Protein AF-A0A3M1Y860-F1 (afdb_monomer)

Structure (mmCIF, N/CA/C/O backbone):
data_AF-A0A3M1Y860-F1
#
_entry.id   AF-A0A3M1Y860-F1
#
loop_
_atom_site.group_PDB
_atom_site.id
_atom_site.type_symbol
_atom_site.label_atom_id
_atom_site.label_alt_id
_atom_site.label_comp_id
_atom_site.label_asym_id
_atom_site.label_entity_id
_atom_site.label_seq_id
_atom_site.pdbx_PDB_ins_code
_atom_site.Cartn_x
_atom_site.Cartn_y
_atom_site.Cartn_z
_atom_site.occupancy
_atom_site.B_iso_or_equiv
_atom_site.auth_seq_id
_atom_site.auth_comp_id
_atom_site.auth_asym_id
_atom_site.auth_atom_id
_atom_site.pdbx_PDB_model_num
ATOM 1 N N . MET A 1 1 ? -16.826 16.005 1.963 1.00 61.91 1 MET A N 1
ATOM 2 C CA . MET A 1 1 ? -15.816 15.414 1.046 1.00 61.91 1 MET A CA 1
ATOM 3 C C . MET A 1 1 ? -15.365 14.011 1.484 1.00 61.91 1 MET A C 1
ATOM 5 O O . MET A 1 1 ? -14.223 13.633 1.262 1.00 61.91 1 MET A O 1
ATOM 9 N N . ARG A 1 2 ? -16.247 13.207 2.097 1.00 80.81 2 ARG A N 1
ATOM 10 C CA . ARG A 1 2 ? -15.881 11.872 2.597 1.00 80.81 2 ARG A CA 1
ATOM 11 C C . ARG A 1 2 ? -15.693 10.862 1.458 1.00 80.81 2 ARG A C 1
ATOM 13 O O . ARG A 1 2 ? -14.684 10.176 1.431 1.00 80.81 2 ARG A O 1
ATOM 20 N N . ILE A 1 3 ? -16.589 10.899 0.467 1.00 87.38 3 ILE A N 1
ATOM 21 C CA . ILE A 1 3 ? -16.541 10.033 -0.721 1.00 87.38 3 ILE A CA 1
ATOM 22 C C . ILE A 1 3 ? -15.239 10.217 -1.520 1.00 87.38 3 ILE A C 1
ATOM 24 O O . ILE A 1 3 ? -14.584 9.244 -1.860 1.00 87.38 3 ILE A O 1
ATOM 28 N N . PHE A 1 4 ? -14.806 11.465 -1.742 1.00 91.31 4 PHE A N 1
ATOM 29 C CA . PHE A 1 4 ? -13.576 11.764 -2.484 1.00 91.31 4 PHE A CA 1
ATOM 30 C C . PHE A 1 4 ? -12.332 11.236 -1.769 1.00 91.31 4 PHE A C 1
ATOM 32 O O . PHE A 1 4 ? -11.429 10.708 -2.411 1.00 91.31 4 PHE A O 1
ATOM 39 N N . LYS A 1 5 ? -12.296 11.343 -0.435 1.00 88.25 5 LYS A N 1
ATOM 40 C CA . LYS A 1 5 ? -11.205 10.799 0.374 1.00 88.25 5 LYS A CA 1
ATOM 41 C C . LYS A 1 5 ? -11.160 9.273 0.285 1.00 88.25 5 LYS A C 1
ATOM 43 O O . LYS A 1 5 ? -10.089 8.716 0.092 1.00 88.25 5 LYS A O 1
ATOM 48 N N . GLU A 1 6 ? -12.308 8.611 0.405 1.00 90.38 6 GLU A N 1
ATOM 49 C CA . GLU A 1 6 ? -12.395 7.149 0.312 1.00 90.38 6 GLU A CA 1
ATOM 50 C C . GLU A 1 6 ? -12.001 6.648 -1.087 1.00 90.38 6 GLU A C 1
ATOM 52 O O . GLU A 1 6 ? -11.219 5.707 -1.196 1.00 90.38 6 GLU A O 1
ATOM 57 N N . MET A 1 7 ? -12.433 7.332 -2.153 1.00 91.81 7 MET A N 1
ATOM 58 C CA . MET A 1 7 ? -12.014 7.027 -3.527 1.00 91.81 7 MET A CA 1
ATOM 59 C C . MET A 1 7 ? -10.506 7.206 -3.737 1.00 91.81 7 MET A C 1
ATOM 61 O O . MET A 1 7 ? -9.886 6.378 -4.398 1.00 91.81 7 MET A O 1
ATOM 65 N N . ALA A 1 8 ? -9.904 8.254 -3.166 1.00 91.38 8 ALA A N 1
ATOM 66 C CA . ALA A 1 8 ? -8.462 8.474 -3.262 1.00 91.38 8 ALA A CA 1
ATOM 67 C C . ALA A 1 8 ? -7.663 7.384 -2.529 1.00 91.38 8 ALA A C 1
ATOM 69 O O . ALA A 1 8 ? -6.667 6.899 -3.059 1.00 91.38 8 ALA A O 1
ATOM 70 N N . ILE A 1 9 ? -8.117 6.966 -1.341 1.00 91.19 9 ILE A N 1
ATOM 71 C CA . ILE A 1 9 ? -7.484 5.890 -0.561 1.00 91.19 9 ILE A CA 1
ATOM 72 C C . ILE A 1 9 ? -7.565 4.557 -1.317 1.00 91.19 9 ILE A C 1
ATOM 74 O O . ILE A 1 9 ? -6.553 3.874 -1.463 1.00 91.19 9 ILE A O 1
ATOM 78 N N . LEU A 1 10 ? -8.743 4.208 -1.845 1.00 92.38 10 LEU A N 1
ATOM 79 C CA . LEU A 1 10 ? -8.926 2.994 -2.648 1.00 92.38 10 LEU A CA 1
ATOM 80 C C . LEU A 1 10 ? -8.109 3.026 -3.942 1.00 92.38 10 LEU A C 1
ATOM 82 O O . LEU A 1 10 ? -7.49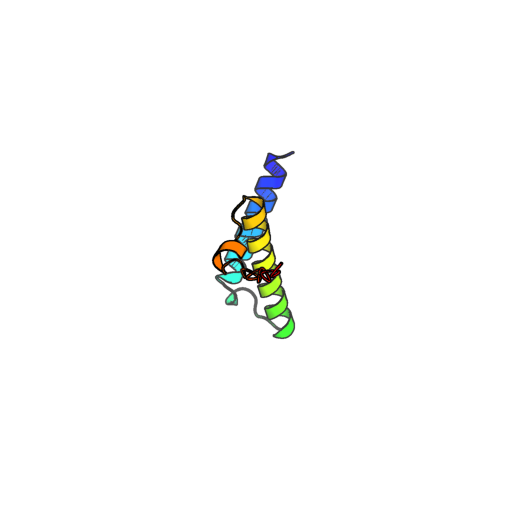8 2.021 -4.294 1.00 92.38 10 LEU A O 1
ATOM 86 N N . GLY A 1 11 ? -8.062 4.172 -4.624 1.00 92.00 11 GLY A N 1
ATOM 87 C CA . GLY A 1 11 ? -7.244 4.353 -5.820 1.00 92.00 11 GLY A CA 1
ATOM 88 C C . GLY A 1 11 ? -5.759 4.144 -5.528 1.00 92.00 11 GLY A C 1
ATOM 89 O O . GLY A 1 11 ? -5.104 3.369 -6.219 1.00 92.00 11 GLY A O 1
ATOM 90 N N . LEU A 1 12 ? -5.242 4.763 -4.462 1.00 92.50 12 LEU A N 1
ATOM 91 C CA . LEU A 1 12 ? -3.846 4.614 -4.045 1.00 92.50 12 LEU A CA 1
ATOM 92 C C . LEU A 1 12 ? -3.502 3.153 -3.717 1.00 92.50 12 LEU A C 1
ATOM 94 O O . LEU A 1 12 ? -2.475 2.646 -4.161 1.00 92.50 12 LEU A O 1
ATOM 98 N N . ALA A 1 13 ? -4.378 2.461 -2.987 1.00 91.62 13 ALA A N 1
ATOM 99 C CA . ALA A 1 13 ? -4.199 1.047 -2.677 1.00 91.62 13 ALA A CA 1
ATOM 100 C C . ALA A 1 13 ? -4.241 0.162 -3.930 1.00 91.62 13 ALA A C 1
ATOM 102 O O . ALA A 1 13 ? -3.438 -0.758 -4.054 1.00 91.62 13 ALA A O 1
ATOM 103 N N . PHE A 1 14 ? -5.129 0.451 -4.882 1.00 93.00 14 PHE A N 1
ATOM 104 C CA . PHE A 1 14 ? -5.203 -0.285 -6.142 1.00 93.00 14 PHE A CA 1
ATOM 105 C C . PHE A 1 14 ? -3.911 -0.153 -6.961 1.00 93.00 14 PHE A C 1
ATOM 107 O O . PHE A 1 14 ? -3.373 -1.161 -7.417 1.00 93.00 14 PHE A O 1
ATOM 114 N N . PHE A 1 15 ? -3.364 1.061 -7.085 1.00 89.62 15 PHE A N 1
ATOM 115 C CA . PHE A 1 15 ? -2.079 1.273 -7.761 1.00 89.62 15 PHE A CA 1
ATOM 116 C C . PHE A 1 15 ? -0.915 0.594 -7.031 1.00 89.62 15 PHE A C 1
ATOM 118 O O . PHE A 1 15 ? -0.101 -0.055 -7.682 1.00 89.62 15 PHE A O 1
ATOM 125 N N . ALA A 1 16 ? -0.868 0.669 -5.697 1.00 88.62 16 ALA A N 1
ATOM 126 C CA . ALA A 1 16 ? 0.156 -0.015 -4.904 1.00 88.62 16 ALA A CA 1
ATOM 127 C C . ALA A 1 16 ? 0.099 -1.545 -5.076 1.00 88.62 16 ALA A C 1
ATOM 129 O O . ALA A 1 16 ? 1.136 -2.193 -5.207 1.00 88.62 16 ALA A O 1
ATOM 130 N N . ALA A 1 17 ? -1.103 -2.130 -5.127 1.00 89.88 17 ALA A N 1
ATOM 131 C CA . ALA A 1 17 ? -1.283 -3.557 -5.394 1.00 89.88 17 ALA A CA 1
ATOM 132 C C . ALA A 1 17 ? -0.827 -3.946 -6.805 1.00 89.88 17 ALA A C 1
ATOM 134 O O . ALA A 1 17 ? -0.159 -4.965 -6.968 1.00 89.88 17 ALA A O 1
ATOM 135 N N . LEU A 1 18 ? -1.158 -3.139 -7.819 1.00 89.06 18 LEU A N 1
ATOM 136 C CA . LEU A 1 18 ? -0.708 -3.381 -9.191 1.00 89.06 18 LEU A CA 1
ATOM 137 C C . LEU A 1 18 ? 0.813 -3.286 -9.327 1.00 89.06 18 LEU A C 1
ATOM 139 O O . LEU A 1 18 ? 1.396 -4.127 -10.006 1.00 89.06 18 LEU A O 1
ATOM 143 N N . TYR A 1 19 ? 1.444 -2.313 -8.663 1.00 85.38 19 TYR A N 1
ATOM 144 C CA . TYR A 1 19 ? 2.901 -2.170 -8.637 1.00 85.38 19 TYR A CA 1
ATOM 145 C C . TYR A 1 19 ? 3.575 -3.418 -8.051 1.00 85.38 19 TYR A C 1
ATOM 147 O O . TYR A 1 19 ? 4.437 -4.012 -8.689 1.00 85.38 19 TYR A O 1
ATOM 155 N N . LEU A 1 20 ? 3.102 -3.887 -6.890 1.00 85.75 20 LEU A N 1
ATOM 156 C CA . LEU A 1 20 ? 3.594 -5.115 -6.250 1.00 85.75 20 LEU A CA 1
ATOM 157 C C . LEU A 1 20 ? 3.357 -6.377 -7.092 1.00 85.75 20 LEU A C 1
ATOM 159 O O . LEU A 1 20 ? 4.155 -7.310 -7.040 1.00 85.75 20 LEU A O 1
ATOM 163 N N . MET A 1 21 ? 2.257 -6.438 -7.847 1.00 85.69 21 MET A N 1
ATOM 164 C CA . MET A 1 21 ? 1.936 -7.597 -8.686 1.00 85.69 21 MET A CA 1
ATOM 165 C C . MET A 1 21 ? 2.763 -7.630 -9.980 1.00 85.69 21 MET A C 1
ATOM 167 O O . MET A 1 21 ? 2.998 -8.708 -10.528 1.00 85.69 21 MET A O 1
ATOM 171 N N . PHE A 1 22 ? 3.219 -6.469 -10.454 1.00 82.56 22 PHE A N 1
ATOM 172 C CA . PHE A 1 22 ? 4.003 -6.321 -11.679 1.00 82.56 22 PHE A CA 1
ATOM 173 C C . PHE A 1 22 ? 5.260 -5.461 -11.458 1.00 82.56 22 PHE A C 1
ATOM 175 O O . PHE A 1 22 ? 5.378 -4.383 -12.048 1.00 82.56 22 PHE A O 1
ATOM 182 N N . PRO A 1 23 ? 6.246 -5.955 -10.685 1.00 71.81 23 PRO A N 1
ATOM 183 C CA . PRO A 1 23 ? 7.490 -5.224 -10.420 1.00 71.81 23 PRO A CA 1
ATOM 184 C C . PRO A 1 23 ? 8.317 -4.969 -11.695 1.00 71.81 23 PRO A C 1
ATOM 186 O O . PRO A 1 23 ? 9.174 -4.101 -11.739 1.00 71.81 23 PRO A O 1
ATOM 189 N N . SER A 1 24 ? 8.042 -5.697 -12.779 1.00 63.75 24 SER A N 1
ATOM 190 C CA . SER A 1 24 ? 8.758 -5.621 -14.055 1.00 63.75 24 SER A CA 1
ATOM 191 C C . SER A 1 24 ? 8.334 -4.471 -14.982 1.00 63.75 24 SER A C 1
ATOM 193 O O . SER A 1 24 ? 8.943 -4.302 -16.039 1.00 63.75 24 SER A O 1
ATOM 195 N N . LEU A 1 25 ? 7.308 -3.685 -14.629 1.00 61.53 25 LEU A N 1
ATOM 196 C CA . LEU A 1 25 ? 6.835 -2.554 -15.446 1.00 61.53 25 LEU A CA 1
ATOM 197 C C . LEU A 1 25 ? 7.730 -1.309 -15.346 1.00 61.53 25 LEU A C 1
ATOM 199 O O . LEU A 1 25 ? 7.722 -0.486 -16.262 1.00 61.53 25 LEU A O 1
ATOM 203 N N . ILE A 1 26 ? 8.508 -1.177 -14.271 1.00 61.41 26 ILE A N 1
ATOM 204 C CA . ILE A 1 26 ? 9.476 -0.096 -14.085 1.00 61.41 26 ILE A CA 1
ATOM 205 C C . ILE A 1 26 ? 10.845 -0.758 -13.910 1.00 61.41 26 ILE A C 1
ATOM 207 O O . ILE A 1 26 ? 11.066 -1.416 -12.901 1.00 61.41 26 ILE A O 1
ATOM 211 N N . PRO A 1 27 ? 11.763 -0.665 -14.891 1.00 57.72 27 PRO A N 1
ATOM 212 C CA . PRO A 1 27 ? 13.098 -1.217 -14.723 1.00 57.72 27 PRO A CA 1
ATOM 213 C C . PRO A 1 27 ? 13.803 -0.479 -13.580 1.00 57.72 27 PRO A C 1
ATOM 215 O O . PRO A 1 27 ? 14.134 0.703 -13.697 1.00 57.72 27 PRO A O 1
ATOM 218 N N . ASP A 1 28 ? 14.023 -1.183 -12.474 1.00 61.00 28 ASP A N 1
ATOM 219 C CA . ASP A 1 28 ? 14.771 -0.680 -11.329 1.00 61.00 28 ASP A CA 1
ATOM 220 C C . ASP A 1 28 ? 16.230 -0.431 -11.728 1.00 61.00 28 ASP A C 1
ATOM 222 O O . ASP A 1 28 ? 17.063 -1.336 -11.767 1.00 61.00 28 ASP A O 1
ATOM 226 N N . PHE A 1 29 ? 16.569 0.825 -12.021 1.00 62.25 29 PHE A N 1
ATOM 227 C CA . PHE A 1 29 ? 17.952 1.226 -12.302 1.00 62.25 29 PHE A CA 1
A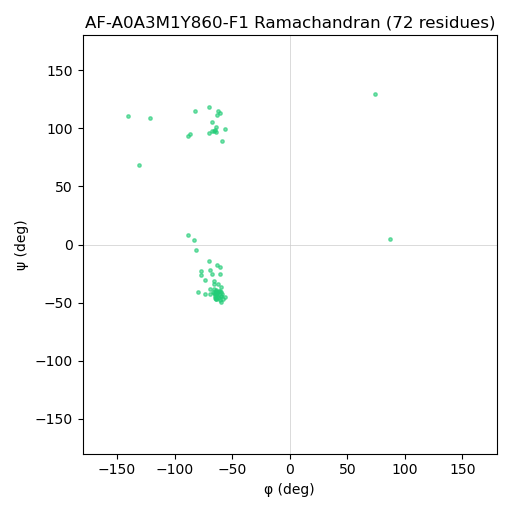TOM 228 C C . PHE A 1 29 ? 18.846 1.184 -11.050 1.00 62.25 29 PHE A C 1
ATOM 230 O O . PHE A 1 29 ? 20.071 1.236 -11.166 1.00 62.25 29 PHE A O 1
ATOM 237 N N . LEU A 1 30 ? 18.250 1.091 -9.854 1.00 65.12 30 LEU A N 1
ATOM 238 C CA . LEU A 1 30 ? 18.946 1.064 -8.570 1.00 65.12 30 LEU A CA 1
ATOM 239 C C . LEU A 1 30 ? 18.277 0.052 -7.617 1.00 65.12 30 LEU A C 1
ATOM 241 O O . LEU A 1 30 ? 17.191 0.334 -7.110 1.00 65.12 30 LEU A O 1
ATOM 245 N N . PRO A 1 31 ? 18.929 -1.082 -7.292 1.00 62.25 31 PRO A N 1
ATOM 246 C CA . PRO A 1 31 ? 18.332 -2.147 -6.476 1.00 62.25 31 PRO A CA 1
ATOM 247 C C . PRO A 1 31 ? 17.930 -1.704 -5.058 1.00 62.25 31 PRO A C 1
ATOM 249 O O . PRO A 1 31 ? 17.016 -2.265 -4.470 1.00 62.25 31 PRO A O 1
ATOM 252 N N . LEU A 1 32 ? 18.567 -0.663 -4.509 1.00 67.88 32 LEU A N 1
ATOM 253 C CA . LEU A 1 32 ? 18.197 -0.088 -3.208 1.00 67.88 32 LEU A CA 1
ATOM 254 C C . LEU A 1 32 ? 16.896 0.726 -3.253 1.00 67.88 32 LEU A C 1
ATOM 256 O O . LEU A 1 32 ? 16.199 0.807 -2.246 1.00 67.88 32 LEU A O 1
ATOM 260 N N . ILE A 1 33 ? 16.582 1.348 -4.391 1.00 69.19 33 ILE A N 1
ATOM 261 C CA . ILE A 1 33 ? 15.381 2.178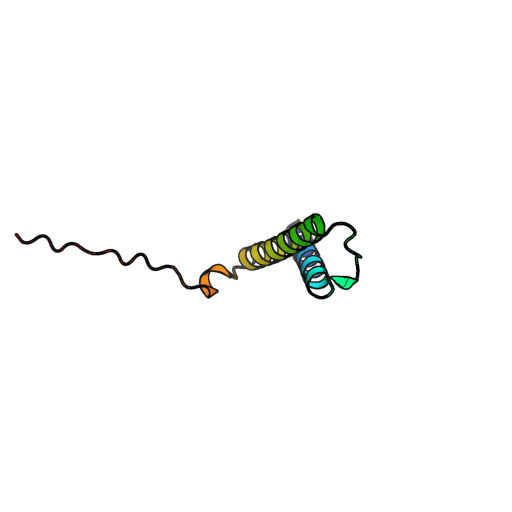 -4.543 1.00 69.19 33 ILE A CA 1
ATOM 262 C C . ILE A 1 33 ? 14.162 1.285 -4.782 1.00 69.19 33 ILE A C 1
ATOM 264 O O .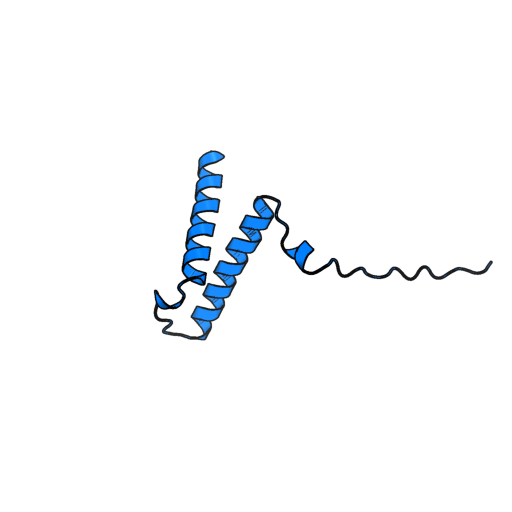 ILE A 1 33 ? 13.139 1.506 -4.139 1.00 69.19 33 ILE A O 1
ATOM 268 N N . GLY A 1 34 ? 14.309 0.232 -5.595 1.00 67.44 34 GLY A N 1
ATOM 269 C CA . GLY A 1 34 ? 13.243 -0.746 -5.843 1.00 67.44 34 GLY A CA 1
ATOM 270 C C . GLY A 1 34 ? 12.726 -1.396 -4.555 1.00 67.44 3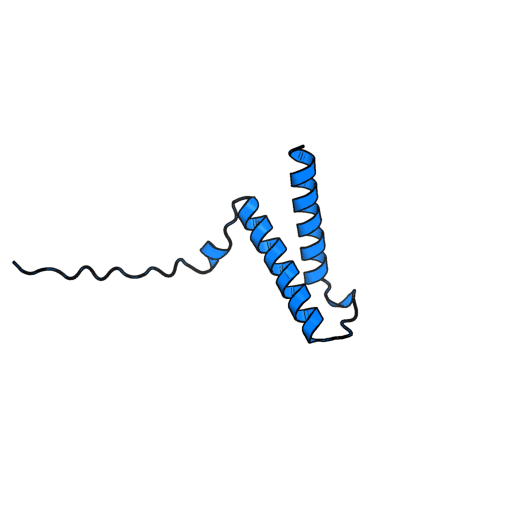4 GLY A C 1
ATOM 271 O O . GLY A 1 34 ? 11.524 -1.411 -4.303 1.00 67.44 34 GLY A O 1
ATOM 272 N N . TRP A 1 35 ? 13.622 -1.812 -3.648 1.00 77.38 35 TRP A N 1
ATOM 273 C CA . TRP A 1 35 ? 13.226 -2.400 -2.356 1.00 77.38 35 TRP A CA 1
ATOM 274 C C . TRP A 1 35 ? 12.508 -1.421 -1.422 1.00 77.38 35 TRP A C 1
ATOM 276 O O . TRP A 1 35 ? 11.633 -1.819 -0.649 1.00 77.38 35 TRP A O 1
ATOM 286 N N . ILE A 1 36 ? 12.881 -0.138 -1.463 1.00 82.00 36 ILE A N 1
ATOM 287 C CA . ILE A 1 36 ? 12.193 0.895 -0.682 1.00 82.00 36 ILE A CA 1
ATOM 288 C C . ILE A 1 36 ? 10.790 1.110 -1.249 1.00 82.00 36 ILE A C 1
ATOM 290 O O . ILE A 1 36 ? 9.841 1.198 -0.470 1.00 82.00 36 ILE A O 1
ATOM 294 N N . ASP A 1 37 ? 10.643 1.148 -2.572 1.00 82.50 37 ASP A N 1
ATOM 295 C CA . ASP A 1 37 ? 9.348 1.369 -3.217 1.00 82.50 37 ASP A CA 1
ATOM 296 C C . ASP A 1 37 ? 8.375 0.198 -2.983 1.00 82.50 37 ASP A C 1
ATOM 298 O O . ASP A 1 37 ? 7.218 0.393 -2.601 1.00 82.50 37 ASP A O 1
ATOM 302 N N . GLU A 1 38 ? 8.865 -1.042 -3.054 1.00 85.12 38 GLU A N 1
ATOM 303 C CA . GLU A 1 38 ? 8.096 -2.234 -2.666 1.00 85.12 38 GLU A CA 1
ATOM 304 C C . GLU A 1 38 ? 7.636 -2.176 -1.198 1.00 85.12 38 GLU A C 1
ATOM 306 O O . GLU A 1 38 ? 6.477 -2.476 -0.874 1.00 85.12 38 GLU A O 1
ATOM 311 N N . GLY A 1 39 ? 8.524 -1.744 -0.295 1.00 88.06 39 GLY A N 1
ATOM 312 C CA . GLY A 1 39 ? 8.210 -1.553 1.121 1.00 88.06 39 GLY A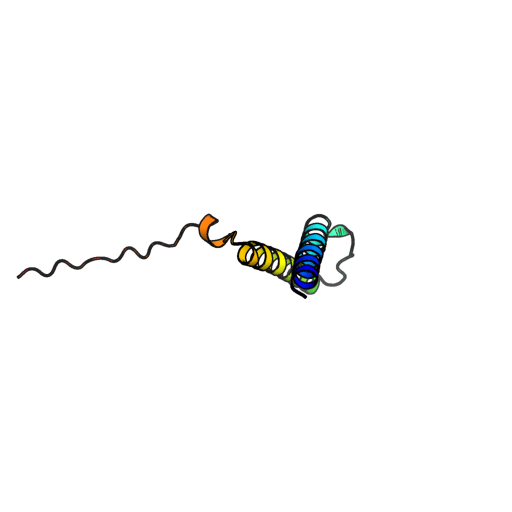 CA 1
ATOM 313 C C . GLY A 1 39 ? 7.141 -0.481 1.347 1.00 88.06 39 GLY A C 1
ATOM 314 O O . GLY A 1 39 ? 6.208 -0.684 2.131 1.00 88.06 39 GLY A O 1
ATOM 315 N N . VAL A 1 40 ? 7.228 0.637 0.624 1.00 89.19 40 VAL A N 1
ATOM 316 C CA . VAL A 1 40 ? 6.237 1.722 0.669 1.00 89.19 40 VAL A CA 1
ATOM 317 C C . VAL A 1 40 ? 4.883 1.237 0.155 1.00 89.19 40 VAL A C 1
ATOM 319 O O . VAL A 1 40 ? 3.874 1.435 0.838 1.00 89.19 40 VAL A O 1
ATOM 322 N N . CYS A 1 41 ? 4.840 0.537 -0.979 1.00 90.38 41 CYS A N 1
ATOM 323 C CA . CYS A 1 41 ? 3.602 -0.031 -1.516 1.00 90.38 41 CYS A CA 1
ATOM 324 C C . CYS A 1 41 ? 2.955 -1.015 -0.533 1.00 90.38 41 CYS A C 1
ATOM 326 O O . CYS A 1 41 ? 1.745 -0.965 -0.290 1.00 90.38 41 CYS A O 1
ATOM 328 N N . THR A 1 42 ? 3.765 -1.846 0.122 1.00 90.00 42 THR A N 1
ATOM 329 C CA . THR A 1 42 ? 3.285 -2.788 1.142 1.00 90.00 42 THR A CA 1
ATOM 330 C C . THR A 1 42 ? 2.700 -2.054 2.353 1.00 90.00 42 THR A C 1
ATOM 332 O O . THR A 1 42 ? 1.633 -2.419 2.854 1.00 90.00 42 THR A O 1
ATOM 335 N N . LEU A 1 43 ? 3.344 -0.973 2.805 1.00 91.12 43 LEU A N 1
ATOM 336 C CA . LEU A 1 43 ? 2.842 -0.134 3.897 1.00 91.12 43 LEU A CA 1
ATOM 337 C C . LEU A 1 43 ? 1.542 0.586 3.536 1.00 91.12 43 LEU A C 1
ATOM 339 O O . LEU A 1 43 ? 0.663 0.711 4.393 1.00 91.12 43 LEU A O 1
ATOM 343 N N . ILE A 1 44 ? 1.395 1.053 2.296 1.00 92.06 44 ILE A N 1
ATOM 344 C CA . ILE A 1 44 ? 0.156 1.671 1.807 1.00 92.06 44 ILE A CA 1
ATOM 345 C C . ILE A 1 44 ? -0.994 0.665 1.877 1.00 92.06 44 ILE A C 1
ATOM 347 O O . ILE A 1 44 ? -2.066 0.995 2.394 1.00 92.06 44 ILE A O 1
ATOM 351 N N . LEU A 1 45 ? -0.772 -0.571 1.425 1.00 91.12 45 LEU A N 1
ATOM 352 C CA . LEU A 1 45 ? -1.779 -1.630 1.501 1.00 91.12 45 LEU A CA 1
ATOM 353 C C . LEU A 1 45 ? -2.119 -1.987 2.947 1.00 91.12 45 LEU A C 1
ATOM 355 O O . LEU A 1 45 ? -3.298 -2.062 3.295 1.00 91.12 45 LEU A O 1
ATOM 359 N N . ALA A 1 46 ? -1.113 -2.137 3.810 1.00 89.81 46 ALA A N 1
ATOM 360 C CA . ALA A 1 46 ? -1.326 -2.469 5.215 1.00 89.81 46 ALA A CA 1
ATOM 361 C C . ALA A 1 46 ? -2.100 -1.373 5.965 1.00 89.81 46 ALA A C 1
ATOM 363 O O . ALA A 1 46 ? -3.027 -1.667 6.725 1.00 89.81 46 ALA A O 1
ATOM 364 N N . ASN A 1 47 ? -1.764 -0.105 5.720 1.00 89.88 47 ASN A N 1
ATOM 365 C CA . ASN A 1 47 ? -2.477 1.029 6.302 1.00 89.88 47 ASN A CA 1
ATOM 366 C C . ASN A 1 47 ? -3.890 1.169 5.735 1.00 89.88 47 ASN A C 1
ATOM 368 O O . ASN A 1 47 ? -4.810 1.462 6.494 1.00 89.88 47 ASN A O 1
ATOM 372 N N . THR A 1 48 ? -4.090 0.917 4.440 1.00 91.25 48 THR A N 1
ATOM 373 C CA . THR A 1 48 ? -5.432 0.931 3.840 1.00 91.25 48 THR A CA 1
ATOM 374 C C . THR A 1 48 ? -6.306 -0.183 4.410 1.00 91.25 48 THR A C 1
ATOM 376 O O . THR A 1 48 ? -7.443 0.067 4.800 1.00 91.25 48 THR A O 1
ATOM 379 N N . ALA A 1 49 ? -5.772 -1.398 4.548 1.00 88.25 49 ALA A N 1
ATOM 380 C CA . ALA A 1 49 ? -6.475 -2.504 5.192 1.00 88.25 49 ALA A CA 1
ATOM 381 C C . ALA A 1 49 ? -6.870 -2.142 6.635 1.00 88.25 49 ALA A C 1
ATOM 383 O O . ALA A 1 49 ? -8.037 -2.274 7.010 1.00 88.25 49 ALA A O 1
ATOM 384 N N . SER A 1 50 ? -5.933 -1.581 7.407 1.00 87.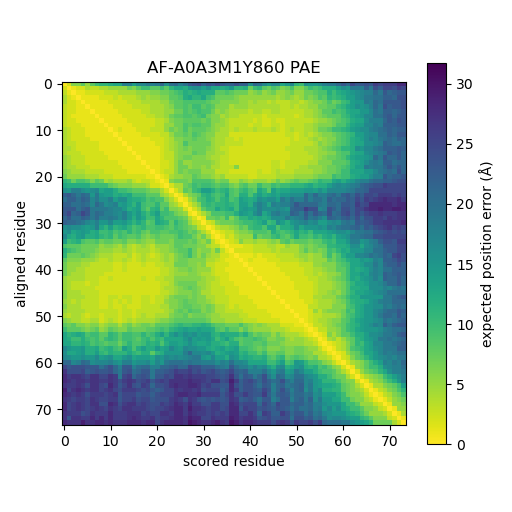56 50 SER A N 1
ATOM 385 C CA . SER A 1 50 ? -6.182 -1.096 8.770 1.00 87.56 50 SER A CA 1
ATOM 386 C C . SER A 1 50 ? -7.241 0.016 8.815 1.00 87.56 50 SER A C 1
ATOM 388 O O . SER A 1 50 ? -8.120 -0.003 9.677 1.00 87.56 50 SER A O 1
ATOM 390 N N . TYR A 1 51 ? -7.225 0.940 7.846 1.00 87.75 51 TYR A N 1
ATOM 391 C CA . TYR A 1 51 ? -8.207 2.021 7.714 1.00 87.75 51 TYR A CA 1
ATOM 392 C C . TYR A 1 51 ? -9.642 1.498 7.552 1.00 87.75 51 TYR A C 1
ATOM 394 O O . TYR A 1 51 ? -10.570 2.071 8.122 1.00 87.75 51 TYR A O 1
ATOM 402 N N . TYR A 1 52 ? -9.822 0.380 6.843 1.00 88.50 52 TYR A N 1
ATOM 403 C CA . TYR A 1 52 ? -11.113 -0.302 6.685 1.00 88.50 52 TYR A CA 1
ATOM 404 C C . TYR A 1 52 ? -11.415 -1.332 7.791 1.00 88.50 52 TYR A C 1
ATOM 406 O O . TYR A 1 52 ? -12.405 -2.056 7.709 1.00 88.50 52 TYR A O 1
ATOM 414 N N . GLY A 1 53 ? -10.597 -1.391 8.846 1.00 84.31 53 GLY A N 1
ATOM 415 C CA . GLY A 1 53 ? -10.800 -2.273 10.000 1.00 84.31 53 GLY A CA 1
ATOM 416 C C . GLY A 1 53 ? -10.216 -3.681 9.846 1.00 84.31 53 GLY A C 1
ATOM 417 O O . GLY A 1 53 ? -10.372 -4.509 10.745 1.00 84.31 53 GLY A O 1
ATOM 418 N N . ILE A 1 54 ? -9.506 -3.962 8.752 1.00 83.50 54 ILE A N 1
ATOM 419 C CA . ILE A 1 54 ? -8.802 -5.228 8.531 1.00 83.50 54 ILE A CA 1
ATOM 420 C C . ILE A 1 54 ? -7.400 -5.105 9.126 1.00 83.50 54 ILE A C 1
ATOM 422 O O . ILE A 1 54 ? -6.460 -4.625 8.494 1.00 83.50 54 ILE A O 1
ATOM 426 N N . ASN A 1 55 ? -7.250 -5.537 10.376 1.00 77.75 55 ASN A N 1
ATOM 427 C CA . ASN A 1 55 ? -5.965 -5.461 11.056 1.00 77.75 55 ASN A CA 1
ATOM 428 C C . ASN A 1 55 ? -5.107 -6.697 10.749 1.00 77.75 55 ASN A C 1
ATOM 430 O O . ASN A 1 55 ? -5.215 -7.732 11.409 1.00 77.75 55 ASN A O 1
ATOM 434 N N . LEU A 1 56 ? -4.234 -6.568 9.750 1.00 71.75 56 LEU A N 1
ATOM 435 C CA . LEU A 1 56 ? -3.313 -7.623 9.309 1.00 71.75 56 LEU A CA 1
ATOM 436 C C . LEU A 1 56 ? -2.335 -8.066 10.412 1.00 71.75 56 LEU A C 1
ATOM 438 O O . LEU A 1 56 ? -1.814 -9.173 10.360 1.00 71.75 56 LEU A O 1
ATOM 442 N N . THR A 1 57 ? -2.122 -7.260 11.458 1.00 70.56 57 THR A 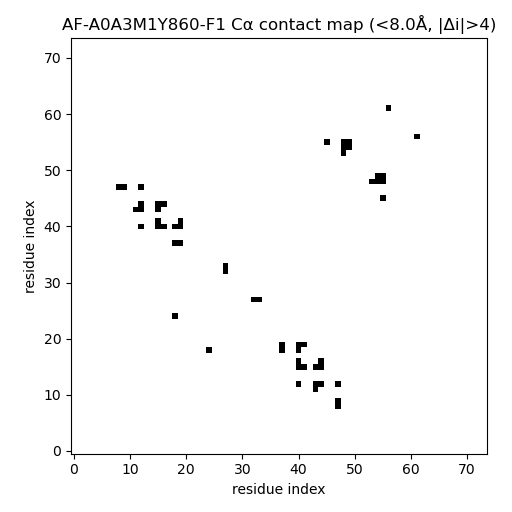N 1
ATOM 443 C CA . THR A 1 57 ? -1.288 -7.666 12.606 1.00 70.56 57 THR A CA 1
ATOM 444 C C . THR A 1 57 ? -1.906 -8.800 13.426 1.00 70.56 57 THR A C 1
ATOM 446 O O . THR A 1 57 ? -1.175 -9.587 14.025 1.00 70.56 57 THR A O 1
ATOM 449 N N . ASN A 1 58 ? -3.235 -8.956 13.402 1.00 66.56 58 ASN A N 1
ATOM 450 C CA . ASN A 1 58 ? -3.905 -10.076 14.065 1.00 66.56 58 ASN A CA 1
ATOM 451 C C . ASN A 1 58 ? -3.618 -11.421 13.377 1.00 66.56 58 ASN A C 1
ATOM 453 O O . ASN A 1 58 ? -3.723 -12.455 14.036 1.00 66.56 58 ASN A O 1
ATOM 457 N N . LEU A 1 59 ? -3.227 -11.422 12.093 1.00 69.69 59 LEU A N 1
ATOM 458 C CA . LEU A 1 59 ? -2.841 -12.642 11.372 1.00 69.69 59 LEU A CA 1
ATOM 459 C C . LEU A 1 59 ? -1.556 -13.262 11.937 1.00 69.69 59 LEU A C 1
ATOM 461 O O . LEU A 1 59 ? -1.415 -14.480 11.941 1.00 69.69 59 LEU A O 1
ATOM 465 N N . TYR A 1 60 ? -0.639 -12.439 12.452 1.00 70.50 60 TYR A N 1
ATOM 466 C CA . TYR A 1 60 ? 0.658 -12.889 12.970 1.00 70.50 60 TYR A CA 1
ATOM 467 C C . TYR A 1 60 ? 0.603 -13.405 14.416 1.00 70.50 60 TYR A C 1
ATOM 469 O O . TYR A 1 60 ? 1.629 -13.777 14.982 1.00 70.50 60 TYR A O 1
ATOM 477 N N . GLY A 1 61 ? -0.595 -13.470 15.006 1.00 60.53 61 GLY A N 1
ATOM 478 C CA . GLY A 1 61 ? -0.790 -13.856 16.395 1.00 60.53 61 GLY A CA 1
ATOM 479 C C . GLY A 1 61 ? -0.354 -12.743 17.344 1.00 60.53 61 GLY A C 1
ATOM 480 O O . GLY A 1 61 ? 0.746 -12.200 17.281 1.00 60.53 61 GLY A O 1
ATOM 481 N N . ARG A 1 62 ? -1.228 -12.391 18.287 1.00 63.12 62 ARG A N 1
ATOM 482 C CA . ARG A 1 62 ? -0.848 -11.513 19.392 1.00 63.12 62 ARG A CA 1
ATOM 483 C C . ARG A 1 62 ? 0.242 -12.247 20.170 1.00 63.12 62 ARG A C 1
ATOM 485 O O . ARG A 1 62 ? -0.049 -13.302 20.730 1.00 63.12 62 ARG A O 1
ATOM 492 N N . ALA A 1 63 ? 1.469 -11.722 20.199 1.00 61.88 63 ALA A N 1
ATOM 493 C CA . ALA A 1 63 ? 2.514 -12.206 21.096 1.00 61.88 63 ALA A CA 1
ATOM 494 C C . ALA A 1 63 ? 1.991 -12.050 22.529 1.00 61.88 63 ALA A C 1
ATOM 496 O O . ALA A 1 63 ? 2.077 -10.986 23.140 1.00 61.88 63 ALA A O 1
ATOM 497 N N . GLY A 1 64 ? 1.313 -13.086 23.021 1.00 61.31 64 GLY A N 1
ATOM 498 C CA . GLY A 1 64 ? 0.729 -13.110 24.342 1.00 61.31 64 GLY A CA 1
ATOM 499 C C . GLY A 1 64 ? 1.879 -13.116 25.324 1.00 61.31 64 GLY A C 1
ATOM 500 O O . GLY A 1 64 ? 2.457 -14.166 25.593 1.00 61.31 64 GLY A O 1
ATOM 501 N N . THR A 1 65 ? 2.228 -11.947 25.852 1.00 63.28 65 THR A N 1
ATOM 502 C CA . THR A 1 65 ? 3.048 -11.841 27.050 1.00 63.28 65 THR A CA 1
ATOM 503 C C . THR A 1 65 ? 2.323 -12.624 28.132 1.00 63.28 65 THR A C 1
ATOM 505 O O . THR A 1 65 ? 1.326 -12.183 28.703 1.00 63.28 65 THR A O 1
ATOM 508 N N . ARG A 1 66 ? 2.771 -13.861 28.358 1.00 65.81 66 ARG A N 1
ATOM 509 C CA . ARG A 1 66 ? 2.238 -14.733 29.397 1.00 65.81 66 ARG A CA 1
ATOM 510 C C . ARG A 1 66 ? 2.552 -14.053 30.723 1.00 65.81 66 ARG A C 1
ATOM 512 O O . ARG A 1 66 ? 3.670 -14.143 31.219 1.00 65.81 66 ARG A O 1
ATOM 519 N N . VAL A 1 67 ? 1.586 -13.317 31.267 1.00 69.56 67 VAL A N 1
ATOM 520 C CA . VAL A 1 67 ? 1.726 -12.653 32.563 1.00 69.56 67 VAL A CA 1
ATOM 521 C C . VAL A 1 67 ? 1.883 -13.749 33.613 1.00 69.56 67 VAL A C 1
ATOM 523 O O . VAL A 1 67 ? 0.916 -14.410 33.997 1.00 69.56 67 VAL A O 1
ATOM 526 N N . VAL A 1 68 ? 3.119 -13.985 34.051 1.00 74.50 68 VAL A N 1
ATOM 527 C CA . VAL A 1 68 ? 3.427 -14.931 35.123 1.00 74.50 68 VAL A CA 1
ATOM 528 C C . VAL A 1 68 ? 2.900 -14.327 36.422 1.00 74.50 68 VAL A C 1
ATOM 530 O O . VAL A 1 68 ? 3.556 -13.501 37.054 1.00 74.50 68 VAL A O 1
ATOM 533 N N . LYS A 1 69 ? 1.688 -14.719 36.831 1.00 73.06 69 LYS A N 1
ATOM 534 C CA . LYS A 1 69 ? 1.167 -14.386 38.160 1.00 73.06 69 LYS A CA 1
ATOM 535 C C . LYS A 1 69 ? 2.021 -15.112 39.203 1.00 73.06 69 LYS A C 1
ATOM 537 O O . LYS A 1 69 ? 1.806 -16.292 39.473 1.00 73.06 69 LYS A O 1
ATOM 542 N N . ARG A 1 70 ? 3.005 -14.419 39.789 1.00 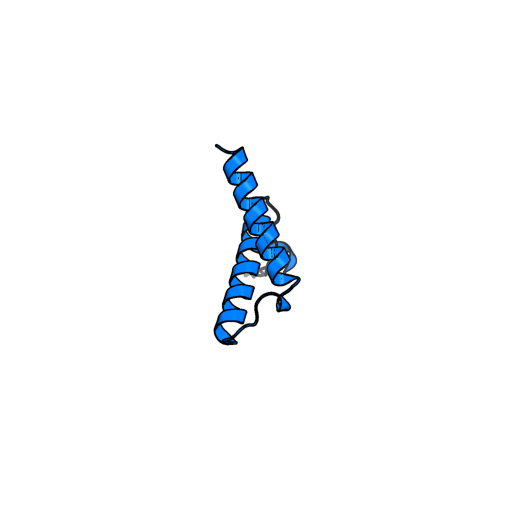76.31 70 ARG A N 1
ATOM 543 C CA . ARG A 1 70 ? 3.712 -14.911 40.980 1.00 76.31 70 ARG A CA 1
ATOM 544 C C . ARG A 1 70 ? 2.687 -15.084 42.099 1.00 76.31 70 ARG A C 1
ATOM 546 O O . ARG A 1 70 ? 2.110 -14.112 42.579 1.00 76.31 70 ARG A O 1
ATOM 553 N N . ARG A 1 71 ? 2.445 -16.331 42.497 1.00 75.94 71 ARG A N 1
ATOM 554 C CA . ARG A 1 71 ? 1.606 -16.672 43.647 1.00 75.94 71 ARG A CA 1
ATOM 555 C C . ARG A 1 71 ? 2.331 -16.198 44.908 1.00 75.94 71 ARG A C 1
ATOM 557 O O . ARG A 1 71 ? 3.316 -16.812 45.303 1.00 75.94 71 ARG A O 1
ATOM 564 N N . GLN A 1 72 ? 1.878 -15.103 45.518 1.00 74.25 72 GLN A N 1
ATOM 565 C CA . GLN A 1 72 ? 2.338 -14.747 46.858 1.00 74.25 72 GLN A CA 1
ATOM 566 C C . GLN A 1 72 ? 1.763 -15.757 47.851 1.00 74.25 72 GLN A C 1
ATOM 568 O O . GLN A 1 72 ? 0.548 -15.930 47.953 1.00 74.25 72 GLN A O 1
ATOM 573 N N . LYS A 1 73 ? 2.660 -16.476 48.522 1.00 68.31 73 LYS A N 1
ATOM 574 C CA . LYS A 1 73 ? 2.333 -17.371 49.627 1.00 68.31 73 LYS A CA 1
ATOM 575 C C . LYS A 1 73 ? 2.231 -16.485 50.875 1.00 68.31 73 LYS A C 1
ATOM 577 O O . LYS A 1 73 ? 3.211 -15.823 51.202 1.00 68.31 73 LYS A O 1
ATOM 582 N N . LYS A 1 74 ? 1.029 -16.397 51.454 1.00 64.94 74 LYS A N 1
ATOM 583 C CA . LYS A 1 74 ? 0.821 -15.851 52.801 1.00 64.94 74 LYS A CA 1
ATOM 584 C C . LYS A 1 74 ? 1.380 -16.816 53.836 1.00 64.94 74 LYS A C 1
ATOM 586 O O . LYS A 1 74 ? 1.348 -18.036 53.546 1.00 64.94 74 LYS A O 1
#

Foldseek 3Di:
DVVVVLVVLVVLLVVLVVCLVCVPPDPPPDPVVSVVSVVVSVVSNQVSCVVVVNNCVVVVPDPPPPPPPDDDDD

Sequence (74 aa):
MRIFKEMAILGLAFFAALYLMFPSLIPDFLPLIGWIDEGVCTLILANTASYYGINLTNLYGRAGTRVVKRRQKK

Solvent-accessible surface area (backbone atoms only — not comparable to full-atom values): 4589 Å² total; per-residue (Å²): 117,66,67,63,52,52,50,50,53,52,50,52,36,52,52,30,51,50,45,71,74,44,63,80,79,56,82,65,89,43,75,72,55,47,56,50,50,53,51,50,30,52,49,47,42,52,52,50,36,40,73,76,68,46,56,70,70,63,76,75,50,77,84,72,77,77,78,77,78,77,80,81,81,128

Secondary structure (DSSP, 8-state):
-HHHHHHHHHHHHHHHHHHHH-GGGS--SSHHHHHHHHHHHHHHHHHHHHHTT--GGGGG--------------

pLDDT: mean 78.83, std 11.45, range [57.72, 93.0]

Mean predicted aligned error: 10.87 Å

Radius of gyration: 19.77 Å; Cα contacts (8 Å, |Δi|>4): 28; chains: 1; bounding box: 36×33×68 Å